Protein AF-A0A2E3WBI9-F1 (afdb_monomer_lite)

Foldseek 3Di:
DDWDWDWDQFLQRDIATETDEAEDQDDVVQVVVLQVQHRYDHFPDWDDDFQKIFTHHPNHTFKIKGWDFDPDDPVRVVCCVQAPDGQQFYWHWRDDPDDDPDIFIKTFAPGNPPDAQWDWPDKTKTKMFMAGDPPPPSRVVADPRRIDIHMDTDIDHPPDPRGTDMDTGDHHPDD

Sequence (175 aa):
EGRIMIKALCPDGIESWLTINIPVPNFYTALEGNAWGWPKYVADEMTVTKEHSEVIYEGKPSLLLDFTPGGVDDTTMAQLKEQGTEGGNTVSFHMATGTTSHMTLLRQGTGPKSGRGGYVAEWEAGMIRTWGRPEDKWSGLLPEDCVTPGFWQRTVARGGPGGGAMYKVKNLQVN

Secondary structure (DSSP, 8-state):
---EEEEEE-TTS-EEEEEEEEEESSHHHHHHHHTTT--EEE-SEEEE-SSEEEEEETTEEEEEEEEEE----HHHHHHHHHH-SSTT-EEEEE--SSS-SS-EEEEES-STTS--SEEEEEEEEEEEEEEE-TTSTTGGGS-TT-EEEEEEEEEEE-S----PPEEEPPPP---

Radius of gyration: 17.2 Å; chains: 1; bounding box: 49×37×48 Å

Structure (mmCIF, N/CA/C/O backbone):
data_AF-A0A2E3WBI9-F1
#
_entry.id   AF-A0A2E3WBI9-F1
#
loop_
_atom_site.group_PDB
_atom_site.id
_atom_site.type_symbol
_atom_site.label_atom_id
_atom_site.label_alt_id
_atom_site.label_comp_id
_atom_site.label_asym_id
_atom_site.label_entity_id
_atom_site.label_seq_id
_atom_site.pdbx_PDB_ins_code
_atom_site.Cartn_x
_atom_site.Cartn_y
_atom_site.Cartn_z
_atom_site.occupancy
_atom_site.B_iso_or_equiv
_atom_site.auth_seq_id
_atom_site.auth_comp_id
_atom_site.auth_asym_id
_atom_site.auth_atom_id
_atom_site.pdbx_PDB_model_num
ATOM 1 N N . GLU A 1 1 ? -6.134 6.195 -3.939 1.00 76.19 1 GLU A N 1
ATOM 2 C CA . GLU A 1 1 ? -5.875 4.770 -4.242 1.00 76.19 1 GLU A CA 1
ATOM 3 C C . GLU A 1 1 ? -5.385 4.122 -2.960 1.00 76.19 1 GLU A C 1
ATOM 5 O O . GLU A 1 1 ? -4.549 4.736 -2.305 1.00 76.19 1 GLU A O 1
ATOM 10 N N . GLY A 1 2 ? -5.884 2.942 -2.595 1.00 81.19 2 GLY A N 1
ATOM 11 C CA . GLY A 1 2 ? -5.215 2.103 -1.594 1.00 81.19 2 GLY A CA 1
ATOM 12 C C . GLY A 1 2 ? -4.305 1.139 -2.340 1.00 81.19 2 GLY A C 1
ATOM 13 O O . GLY A 1 2 ? -4.790 0.478 -3.242 1.00 81.19 2 GLY A O 1
ATOM 14 N N . ARG A 1 3 ? -3.000 1.087 -2.065 1.00 87.56 3 ARG A N 1
ATOM 15 C CA . ARG A 1 3 ? -2.083 0.170 -2.767 1.00 87.56 3 ARG A CA 1
ATOM 16 C C . ARG A 1 3 ? -1.596 -0.896 -1.805 1.00 87.56 3 ARG A C 1
ATOM 18 O O . ARG A 1 3 ? -0.963 -0.563 -0.810 1.00 87.56 3 ARG A O 1
ATOM 25 N N . ILE A 1 4 ? -1.833 -2.157 -2.147 1.00 89.88 4 ILE A N 1
ATOM 26 C CA . ILE A 1 4 ? -1.223 -3.301 -1.475 1.00 89.88 4 ILE A CA 1
ATOM 27 C C . ILE A 1 4 ? -0.106 -3.823 -2.369 1.00 89.88 4 ILE A C 1
ATOM 29 O O . ILE A 1 4 ? -0.313 -4.137 -3.548 1.00 89.88 4 ILE A O 1
ATOM 33 N N . MET A 1 5 ? 1.096 -3.872 -1.808 1.00 90.06 5 MET A N 1
ATOM 34 C CA . MET A 1 5 ? 2.315 -4.198 -2.533 1.00 90.06 5 MET A CA 1
ATOM 35 C C . MET A 1 5 ? 3.166 -5.161 -1.722 1.00 90.06 5 MET A C 1
ATOM 37 O O . MET A 1 5 ? 3.152 -5.132 -0.494 1.00 90.06 5 MET A O 1
ATOM 41 N N . ILE A 1 6 ? 3.945 -5.975 -2.422 1.00 90.12 6 ILE A N 1
ATOM 42 C CA . ILE A 1 6 ? 4.954 -6.837 -1.814 1.00 90.12 6 ILE A CA 1
ATOM 43 C C . ILE A 1 6 ? 6.327 -6.474 -2.353 1.00 90.12 6 ILE A C 1
ATOM 45 O O . ILE A 1 6 ? 6.482 -6.146 -3.532 1.00 90.12 6 ILE A O 1
ATOM 49 N N . LYS A 1 7 ? 7.338 -6.534 -1.489 1.00 89.06 7 LYS A N 1
ATOM 50 C CA . LYS A 1 7 ? 8.721 -6.366 -1.923 1.00 89.06 7 LYS A CA 1
ATOM 51 C C . LYS A 1 7 ? 9.116 -7.572 -2.777 1.00 89.06 7 LYS A C 1
ATOM 53 O O . LYS A 1 7 ? 8.877 -8.712 -2.389 1.00 89.06 7 LYS A O 1
ATOM 58 N N . ALA A 1 8 ? 9.702 -7.320 -3.941 1.00 88.44 8 ALA A N 1
ATOM 59 C CA . ALA A 1 8 ? 10.085 -8.349 -4.899 1.00 88.44 8 ALA A CA 1
ATOM 60 C C . ALA A 1 8 ? 11.484 -8.075 -5.457 1.00 88.44 8 ALA A C 1
ATOM 62 O O . ALA A 1 8 ? 11.804 -6.942 -5.810 1.00 88.44 8 ALA A O 1
ATOM 63 N N . LEU A 1 9 ? 12.305 -9.117 -5.587 1.00 88.62 9 LEU A N 1
ATOM 64 C CA . LEU A 1 9 ? 13.547 -9.052 -6.354 1.00 88.62 9 LEU A CA 1
ATOM 65 C C . LEU A 1 9 ? 13.232 -9.353 -7.822 1.00 88.62 9 LEU A C 1
ATOM 67 O O . LEU A 1 9 ? 12.760 -10.442 -8.151 1.00 88.62 9 LEU A O 1
ATOM 71 N N . CYS A 1 10 ? 13.457 -8.381 -8.702 1.00 87.06 10 CYS A N 1
ATOM 72 C CA . CYS A 1 10 ? 13.181 -8.531 -10.126 1.00 87.06 10 CYS A CA 1
ATOM 73 C C . CYS A 1 10 ? 14.274 -9.339 -10.853 1.00 87.06 10 CYS A C 1
ATOM 75 O O . CYS A 1 10 ? 15.409 -9.399 -10.378 1.00 87.06 10 CYS A O 1
ATOM 77 N N . PRO A 1 11 ? 13.985 -9.904 -12.046 1.00 85.94 11 PRO A N 1
ATOM 78 C CA . PRO A 1 11 ? 14.969 -10.629 -12.857 1.00 85.94 11 PRO A CA 1
ATOM 79 C C . PRO A 1 11 ? 16.219 -9.845 -13.268 1.00 85.94 11 PRO A C 1
ATOM 81 O O . PRO A 1 11 ? 17.181 -10.472 -13.694 1.00 85.94 11 PRO A O 1
ATOM 84 N N . ASP A 1 12 ? 16.218 -8.512 -13.168 1.00 82.56 12 ASP A N 1
ATOM 85 C CA . ASP A 1 12 ? 17.392 -7.649 -13.369 1.00 82.56 12 ASP A CA 1
ATOM 86 C C . ASP A 1 12 ? 18.220 -7.432 -12.089 1.00 82.56 12 ASP A C 1
ATOM 88 O O . ASP A 1 12 ? 19.173 -6.657 -12.099 1.00 82.56 12 ASP A O 1
ATOM 92 N N . GLY A 1 13 ? 17.873 -8.107 -10.989 1.00 84.38 13 GLY A N 1
ATOM 93 C CA . GLY A 1 13 ? 18.552 -7.996 -9.699 1.00 84.38 13 GLY A CA 1
ATOM 94 C C . GLY A 1 13 ? 18.162 -6.760 -8.884 1.00 84.38 13 GLY A C 1
ATOM 95 O O . GLY A 1 13 ? 18.763 -6.513 -7.842 1.00 84.38 13 GLY A O 1
ATOM 96 N N . ILE A 1 14 ? 17.170 -5.981 -9.326 1.00 83.12 14 ILE A N 1
ATOM 97 C CA . ILE A 1 14 ? 16.719 -4.776 -8.620 1.00 83.12 14 ILE A CA 1
ATOM 98 C C . ILE A 1 14 ? 15.538 -5.126 -7.706 1.00 83.12 14 ILE A C 1
ATOM 100 O O . ILE A 1 14 ? 14.533 -5.680 -8.157 1.00 83.12 14 ILE A O 1
ATOM 104 N N . GLU A 1 15 ? 15.636 -4.774 -6.423 1.00 85.75 15 GLU A N 1
ATOM 105 C CA . GLU A 1 15 ? 14.496 -4.824 -5.502 1.00 85.75 15 GLU A CA 1
ATOM 106 C C . GLU A 1 15 ? 13.452 -3.779 -5.904 1.00 85.75 15 GLU A C 1
ATOM 108 O O . GLU A 1 15 ? 13.789 -2.613 -6.079 1.00 85.75 15 GLU A O 1
ATOM 113 N N . SER A 1 16 ? 12.192 -4.180 -6.026 1.00 86.88 16 SER A N 1
ATOM 114 C CA . SER A 1 16 ? 11.058 -3.348 -6.439 1.00 86.88 16 SER A CA 1
ATOM 115 C C . SER A 1 16 ? 9.818 -3.660 -5.591 1.00 86.88 16 SER A C 1
ATOM 117 O O . SER A 1 16 ? 9.799 -4.620 -4.820 1.00 86.88 16 SER A O 1
ATOM 119 N N . TRP A 1 17 ? 8.760 -2.866 -5.756 1.00 88.88 17 TRP A N 1
ATOM 120 C CA . TRP A 1 17 ? 7.451 -3.092 -5.142 1.00 88.88 17 TRP A CA 1
ATOM 121 C C . TRP A 1 17 ? 6.477 -3.659 -6.171 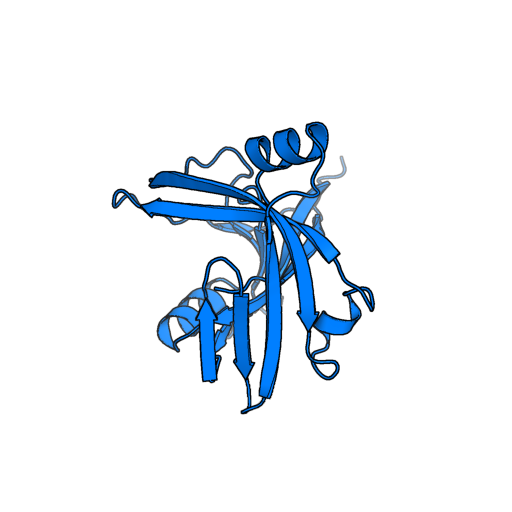1.00 88.88 17 TRP A C 1
ATOM 123 O O . TRP A 1 17 ? 6.066 -2.958 -7.092 1.00 88.88 17 TRP A O 1
ATOM 133 N N . LEU A 1 18 ? 6.115 -4.935 -6.048 1.00 90.31 18 LEU A N 1
ATOM 134 C CA . LEU A 1 18 ? 5.099 -5.551 -6.896 1.00 90.31 18 LEU A CA 1
ATOM 135 C C . LEU A 1 18 ? 3.716 -5.176 -6.379 1.00 90.31 18 LEU A C 1
ATOM 137 O O . LEU A 1 18 ? 3.357 -5.534 -5.257 1.00 90.31 18 LEU A O 1
ATOM 141 N N . THR A 1 19 ? 2.926 -4.489 -7.199 1.00 89.31 19 THR A N 1
ATOM 142 C CA . THR A 1 19 ? 1.541 -4.190 -6.839 1.00 89.31 19 THR A CA 1
ATOM 143 C C . THR A 1 19 ? 0.648 -5.402 -7.047 1.00 89.31 19 THR A C 1
ATOM 145 O O . THR A 1 19 ? 0.603 -5.961 -8.142 1.00 89.31 19 THR A O 1
ATOM 148 N N . ILE A 1 20 ? -0.074 -5.787 -5.996 1.00 91.25 20 ILE A N 1
ATOM 149 C CA . ILE A 1 20 ? -0.940 -6.972 -6.002 1.00 91.25 20 ILE A CA 1
ATOM 150 C C . ILE A 1 20 ? -2.419 -6.629 -5.851 1.00 91.25 20 ILE A C 1
ATOM 152 O O . ILE A 1 20 ? -3.258 -7.427 -6.259 1.00 91.25 20 ILE A O 1
ATOM 156 N N . ASN A 1 21 ? -2.750 -5.454 -5.305 1.00 91.38 21 ASN A N 1
ATOM 157 C CA . ASN A 1 21 ? -4.132 -5.000 -5.234 1.00 91.38 21 ASN A CA 1
ATOM 158 C C . ASN A 1 21 ? -4.251 -3.471 -5.147 1.00 91.38 21 ASN A C 1
ATOM 160 O O . ASN A 1 21 ? -3.463 -2.846 -4.430 1.00 91.38 21 ASN A O 1
ATOM 164 N N . ILE A 1 22 ? -5.226 -2.872 -5.847 1.00 93.06 22 ILE A N 1
ATOM 165 C CA . ILE A 1 22 ? -5.484 -1.424 -5.781 1.00 93.06 22 ILE A CA 1
ATOM 166 C C . ILE A 1 22 ? -6.990 -1.075 -5.843 1.00 93.06 22 ILE A C 1
ATOM 168 O O . ILE A 1 22 ? -7.520 -0.864 -6.938 1.00 93.06 22 ILE A O 1
ATOM 172 N N . PRO A 1 23 ? -7.695 -0.915 -4.708 1.00 94.31 23 PRO A N 1
ATOM 173 C CA . PRO A 1 23 ? -9.006 -0.265 -4.707 1.00 94.31 23 PRO A CA 1
ATOM 174 C C . PRO A 1 23 ? -8.938 1.191 -5.180 1.00 94.31 23 PRO A C 1
ATOM 176 O O . PRO A 1 23 ? -8.087 1.982 -4.735 1.00 94.31 23 PRO A O 1
ATOM 179 N N . VAL A 1 24 ? -9.875 1.560 -6.055 1.00 94.75 24 VAL A N 1
ATOM 180 C CA . VAL A 1 24 ? -10.063 2.929 -6.549 1.00 94.75 24 VAL A CA 1
ATOM 181 C C . VAL A 1 24 ? -11.542 3.332 -6.578 1.00 94.75 24 VAL A C 1
ATOM 183 O O . VAL A 1 24 ? -12.404 2.469 -6.717 1.00 94.75 24 VAL A O 1
ATOM 186 N N . PRO A 1 25 ? -11.858 4.640 -6.483 1.00 92.44 25 PRO A N 1
ATOM 187 C CA . PRO A 1 25 ? -13.234 5.091 -6.259 1.00 92.44 25 PRO A CA 1
ATOM 188 C C . PRO A 1 25 ? -14.087 5.170 -7.532 1.00 92.44 25 PRO A C 1
ATOM 190 O O . PRO A 1 25 ? -15.260 5.518 -7.462 1.00 92.44 25 PRO A O 1
ATOM 193 N N . ASN A 1 26 ? -13.509 4.962 -8.719 1.00 92.19 26 ASN A N 1
ATOM 194 C CA . ASN A 1 26 ? -14.251 5.093 -9.970 1.00 92.19 26 ASN A CA 1
ATOM 195 C C . ASN A 1 26 ? -13.669 4.240 -11.104 1.00 92.19 26 ASN A C 1
ATOM 197 O O . ASN A 1 26 ? -12.490 3.874 -11.116 1.00 92.19 26 ASN A O 1
ATOM 201 N N . PHE A 1 27 ? -14.524 3.978 -12.092 1.00 92.12 27 PHE A N 1
ATOM 202 C CA . PHE A 1 27 ? -14.213 3.156 -13.256 1.00 92.12 27 PHE A CA 1
ATOM 203 C C . PHE A 1 27 ? -13.085 3.718 -14.124 1.00 92.12 27 PHE A C 1
ATOM 205 O O . PHE A 1 27 ? -12.249 2.955 -14.597 1.00 92.12 27 PHE A O 1
ATOM 212 N N . TYR A 1 28 ? -13.023 5.038 -14.318 1.00 90.31 28 TYR A N 1
ATOM 213 C CA . TYR A 1 28 ? -12.008 5.656 -15.173 1.00 90.31 28 TYR A CA 1
ATOM 214 C C . TYR A 1 28 ? -10.594 5.409 -14.632 1.00 90.31 28 TYR A C 1
ATOM 216 O O . TYR A 1 28 ? -9.724 4.924 -15.353 1.00 90.31 28 TYR A O 1
ATOM 224 N N . THR A 1 29 ? -10.385 5.652 -13.335 1.00 88.00 29 THR A N 1
ATOM 225 C CA . THR A 1 29 ? -9.108 5.390 -12.664 1.00 88.00 29 THR A CA 1
ATOM 226 C C . THR A 1 29 ? -8.753 3.904 -12.693 1.00 88.00 29 THR A C 1
ATOM 228 O O . THR A 1 29 ? -7.571 3.572 -12.818 1.00 88.00 29 THR A O 1
ATOM 231 N N . ALA A 1 30 ? -9.749 3.014 -12.585 1.00 91.62 30 ALA A N 1
ATOM 232 C CA . ALA A 1 30 ? -9.542 1.571 -12.672 1.00 91.62 30 ALA A CA 1
ATOM 233 C C . ALA A 1 30 ? -9.102 1.153 -14.078 1.00 91.62 30 ALA A C 1
ATOM 235 O O . ALA A 1 30 ? -8.103 0.451 -14.218 1.00 91.62 30 ALA A O 1
ATOM 236 N N . LEU A 1 31 ? -9.805 1.621 -15.110 1.00 89.31 31 LEU A N 1
ATOM 237 C CA . LEU A 1 31 ? -9.502 1.338 -16.509 1.00 89.31 31 LEU A CA 1
ATOM 238 C C . LEU A 1 31 ? -8.094 1.812 -16.885 1.00 89.31 31 LEU A C 1
ATOM 240 O O . LEU A 1 31 ? -7.322 1.037 -17.444 1.00 89.31 31 LEU A O 1
ATOM 244 N N . GLU A 1 32 ? -7.748 3.051 -16.529 1.00 86.94 32 GLU A N 1
ATOM 245 C CA . GLU A 1 32 ? -6.421 3.626 -16.772 1.00 86.94 32 GLU A CA 1
ATOM 246 C C . GLU A 1 32 ? -5.313 2.765 -16.153 1.00 86.94 32 GLU A C 1
ATOM 248 O O . GLU A 1 32 ? -4.362 2.394 -16.836 1.00 86.94 32 GLU A O 1
ATOM 253 N N . GLY A 1 33 ? -5.440 2.394 -14.874 1.00 85.62 33 GLY A N 1
ATOM 254 C CA . GLY A 1 33 ? -4.407 1.582 -14.230 1.00 85.62 33 GLY A CA 1
ATOM 255 C C . GLY A 1 33 ? -4.332 0.161 -14.776 1.00 85.62 33 GLY A C 1
ATOM 256 O O . GLY A 1 33 ? -3.228 -0.346 -14.951 1.00 85.62 33 GLY A O 1
ATOM 257 N N . ASN A 1 34 ? -5.466 -0.462 -15.109 1.00 87.56 34 ASN A N 1
ATOM 258 C CA . ASN A 1 34 ? -5.462 -1.784 -15.740 1.00 87.56 34 ASN A CA 1
ATOM 259 C C . ASN A 1 34 ? -4.766 -1.755 -17.106 1.00 87.56 34 ASN A C 1
ATOM 261 O O . ASN A 1 34 ? -3.993 -2.662 -17.409 1.00 87.56 34 ASN A O 1
ATOM 265 N N . ALA A 1 35 ? -4.948 -0.687 -17.891 1.00 82.56 35 ALA A N 1
ATOM 266 C CA . ALA A 1 35 ? -4.206 -0.481 -19.137 1.00 82.56 35 ALA A CA 1
ATOM 267 C C . ALA A 1 35 ? -2.687 -0.342 -18.920 1.00 82.56 35 ALA A C 1
ATOM 269 O O . ALA A 1 35 ? -1.911 -0.456 -19.867 1.00 82.56 35 ALA A O 1
ATOM 270 N N . TRP A 1 36 ? -2.252 -0.068 -17.688 1.00 77.69 36 TRP A N 1
ATOM 271 C CA . TRP A 1 36 ? -0.846 0.013 -17.287 1.00 77.69 36 TRP A CA 1
ATOM 272 C C . TRP A 1 36 ? -0.384 -1.228 -16.499 1.00 77.69 36 TRP A C 1
ATOM 274 O O . TRP A 1 36 ? 0.721 -1.235 -15.956 1.00 77.69 36 TRP A O 1
ATOM 284 N N . GLY A 1 37 ? -1.211 -2.280 -16.432 1.00 83.12 37 GLY A N 1
ATOM 285 C CA . GLY A 1 37 ? -0.925 -3.533 -15.723 1.00 83.12 37 GLY A CA 1
ATOM 286 C C . GLY A 1 37 ? -1.183 -3.498 -14.219 1.00 83.12 37 GLY A C 1
ATOM 287 O O . GLY A 1 37 ? -0.911 -4.479 -13.530 1.00 83.12 37 GLY A O 1
ATOM 288 N N . TRP A 1 38 ? -1.706 -2.397 -13.681 1.00 87.44 38 TRP A N 1
ATOM 289 C CA . TRP A 1 38 ? -2.047 -2.319 -12.267 1.00 87.44 38 TRP A CA 1
ATOM 290 C C . TRP A 1 38 ? -3.363 -3.047 -11.993 1.00 87.44 38 TRP A C 1
ATOM 292 O O . TRP A 1 38 ? -4.351 -2.753 -12.670 1.00 87.44 38 TRP A O 1
ATOM 302 N N . PRO A 1 39 ? -3.419 -3.925 -10.974 1.00 89.25 39 PRO A N 1
ATOM 303 C CA . PRO A 1 39 ? -4.618 -4.682 -10.621 1.00 89.25 39 PRO A CA 1
ATOM 304 C C . PRO A 1 39 ? -5.620 -3.787 -9.876 1.00 89.25 39 PRO A C 1
ATOM 306 O O . PRO A 1 39 ? -5.896 -3.977 -8.691 1.00 89.25 39 PRO A O 1
ATOM 309 N N . LYS A 1 40 ? -6.115 -2.746 -10.557 1.00 92.62 40 LYS A N 1
ATOM 310 C CA . LYS A 1 40 ? -7.114 -1.833 -10.008 1.00 92.62 40 LYS A CA 1
ATOM 311 C C . LYS A 1 40 ? -8.505 -2.439 -10.108 1.00 92.62 40 LYS A C 1
ATOM 313 O O . LYS A 1 40 ? -8.870 -2.978 -11.151 1.00 92.62 40 LYS A O 1
ATOM 318 N N . TYR A 1 41 ? -9.311 -2.245 -9.075 1.00 93.00 41 TYR A N 1
ATOM 319 C CA . TYR A 1 41 ? -10.736 -2.561 -9.092 1.00 93.00 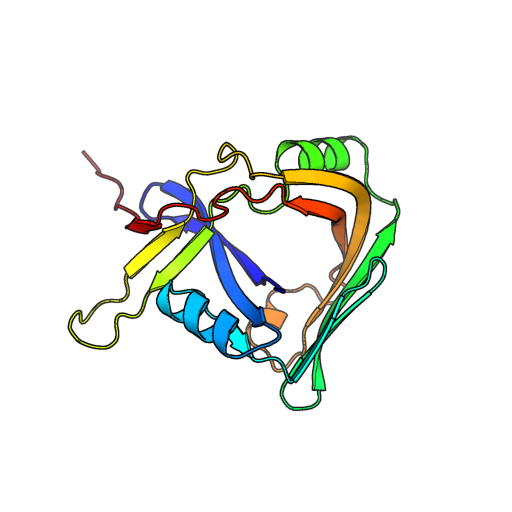41 TYR A CA 1
ATOM 320 C C . TYR A 1 41 ? -11.541 -1.400 -8.509 1.00 93.00 41 TYR A C 1
ATOM 322 O O . TYR A 1 41 ? -11.027 -0.601 -7.722 1.00 93.00 41 TYR A O 1
ATOM 330 N N . VAL A 1 42 ? -12.796 -1.284 -8.938 1.00 96.44 42 VAL A N 1
ATOM 331 C CA . VAL A 1 42 ? -13.701 -0.247 -8.438 1.00 96.44 42 VAL A CA 1
ATOM 332 C C . VAL A 1 42 ? -14.258 -0.710 -7.097 1.00 96.44 42 VAL A C 1
ATOM 334 O O . VAL A 1 42 ? -14.906 -1.752 -7.036 1.00 96.44 42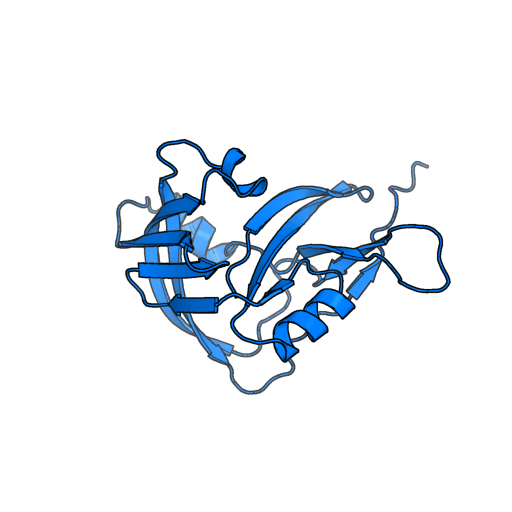 VAL A O 1
ATOM 337 N N . ALA A 1 43 ? -13.964 0.045 -6.043 1.00 96.31 43 ALA A N 1
ATOM 338 C CA . ALA A 1 43 ? -14.581 -0.130 -4.734 1.00 96.31 43 ALA A CA 1
ATOM 339 C C . ALA A 1 43 ? -15.988 0.486 -4.727 1.00 96.31 43 ALA A C 1
ATOM 341 O O . ALA A 1 43 ? -16.240 1.437 -5.472 1.00 96.31 43 ALA A O 1
ATOM 342 N N . ASP A 1 44 ? -16.874 -0.027 -3.874 1.00 96.81 44 ASP A N 1
ATOM 343 C CA . ASP A 1 44 ? -18.211 0.546 -3.693 1.00 96.81 44 ASP A CA 1
ATOM 344 C C . ASP A 1 44 ? -18.096 1.916 -3.022 1.00 96.81 44 ASP A C 1
ATOM 346 O O . ASP A 1 44 ? -18.663 2.904 -3.486 1.00 96.81 44 ASP A O 1
ATOM 350 N N . GLU A 1 45 ? -17.298 1.977 -1.952 1.00 96.19 45 GLU A N 1
ATOM 351 C CA . GLU A 1 45 ? -17.047 3.189 -1.181 1.00 96.19 45 GLU A CA 1
ATOM 352 C C . GLU A 1 45 ? -15.586 3.234 -0.724 1.00 96.19 45 GLU A C 1
ATOM 354 O O . GLU A 1 45 ? -14.950 2.208 -0.467 1.00 96.19 45 GLU A O 1
ATOM 359 N N . MET A 1 46 ? -15.041 4.447 -0.631 1.00 95.06 46 MET A N 1
ATOM 360 C CA . MET A 1 46 ? -13.721 4.690 -0.059 1.00 95.06 46 MET A CA 1
ATOM 361 C C . MET A 1 46 ? -13.770 5.917 0.843 1.00 95.06 46 MET A C 1
ATOM 363 O O . MET A 1 46 ? -14.057 7.025 0.382 1.00 95.06 46 MET A O 1
ATOM 367 N N . THR A 1 47 ? -13.405 5.735 2.105 1.00 94.88 47 THR A N 1
ATOM 368 C CA . THR A 1 47 ? -13.210 6.819 3.067 1.00 94.88 47 THR A CA 1
ATOM 369 C C . THR A 1 47 ? -11.722 6.977 3.327 1.00 94.88 47 THR A C 1
ATOM 371 O O . THR A 1 47 ? -11.017 5.999 3.554 1.00 94.88 47 THR A O 1
ATOM 374 N N . VAL A 1 48 ? -11.225 8.212 3.268 1.00 91.44 48 VAL A N 1
ATOM 375 C CA . VAL A 1 48 ? -9.822 8.532 3.553 1.00 91.44 48 VAL A CA 1
ATOM 376 C C . VAL A 1 48 ? -9.784 9.777 4.424 1.00 91.44 48 VAL A C 1
ATOM 378 O O . VAL A 1 48 ? -9.969 10.894 3.937 1.00 91.44 48 VAL A O 1
ATOM 381 N N . THR A 1 49 ? -9.549 9.584 5.714 1.00 93.00 49 THR A N 1
ATOM 382 C CA . THR A 1 49 ? -9.215 10.649 6.660 1.00 93.00 49 THR A CA 1
ATOM 383 C C . THR A 1 49 ? -7.796 10.442 7.178 1.00 93.00 49 THR A C 1
ATOM 385 O O . THR A 1 49 ? -7.077 9.543 6.736 1.00 93.00 49 THR A O 1
ATOM 388 N N . LYS A 1 50 ? -7.342 11.332 8.062 1.00 92.81 50 LYS A N 1
ATOM 389 C CA . LYS A 1 50 ? -6.015 11.211 8.653 1.00 92.81 50 LYS A CA 1
ATOM 390 C C . LYS A 1 50 ? -5.937 10.022 9.603 1.00 92.81 50 LYS A C 1
ATOM 392 O O . LYS A 1 50 ? -4.979 9.266 9.525 1.00 92.81 50 LYS A O 1
ATOM 397 N N . GLU A 1 51 ? -6.934 9.862 10.462 1.00 95.88 51 GLU A N 1
ATOM 398 C CA . GLU A 1 51 ? -6.959 8.847 11.514 1.00 95.88 51 GLU A CA 1
ATOM 399 C C . GLU A 1 51 ? -7.512 7.502 11.030 1.00 95.88 51 GLU A C 1
ATOM 401 O O . GLU A 1 51 ? -7.184 6.476 11.618 1.00 95.88 51 GLU A O 1
ATOM 406 N N . HIS A 1 52 ? -8.325 7.491 9.968 1.00 96.06 52 HIS A N 1
ATOM 407 C CA . HIS A 1 52 ? -9.010 6.292 9.493 1.00 96.06 52 HIS A CA 1
ATOM 408 C C . HIS A 1 52 ? -9.162 6.279 7.968 1.00 96.06 52 HIS A C 1
ATOM 410 O O . HIS A 1 52 ? -9.557 7.267 7.348 1.00 96.06 52 HIS A O 1
ATOM 416 N N . SER A 1 53 ? -8.881 5.143 7.340 1.00 95.25 53 SER A N 1
ATOM 417 C CA . SER A 1 53 ? -9.220 4.894 5.940 1.00 95.25 53 SER A CA 1
ATOM 418 C C . SER A 1 53 ? -9.890 3.537 5.785 1.00 95.25 53 SER A C 1
ATOM 420 O O . SER A 1 53 ? -9.415 2.544 6.327 1.00 95.25 53 SER A O 1
ATOM 422 N N . GLU A 1 54 ? -10.954 3.495 4.992 1.00 96.50 54 GLU A N 1
ATOM 423 C CA . GLU A 1 54 ? -11.772 2.306 4.767 1.00 96.50 54 GLU A CA 1
ATOM 424 C C . GLU A 1 54 ? -12.085 2.137 3.283 1.00 96.50 54 GLU A C 1
ATOM 426 O O . GLU A 1 54 ? -12.276 3.105 2.540 1.00 96.50 54 GLU A O 1
ATOM 431 N N . VAL A 1 55 ? -12.142 0.877 2.863 1.00 96.88 55 VAL A N 1
ATOM 432 C CA . VAL A 1 55 ? -12.622 0.453 1.552 1.00 96.88 55 VAL A CA 1
ATOM 433 C C . VAL A 1 55 ? -13.767 -0.529 1.743 1.00 96.88 55 VAL A C 1
ATOM 435 O O . VAL A 1 55 ? -13.576 -1.586 2.349 1.00 96.88 55 VAL A O 1
ATOM 438 N N . ILE A 1 56 ? -14.919 -0.216 1.151 1.00 96.94 56 ILE A N 1
ATOM 439 C CA . ILE A 1 56 ? -16.059 -1.126 1.027 1.00 96.94 56 ILE A CA 1
ATOM 440 C C . ILE A 1 56 ? -16.046 -1.746 -0.369 1.00 96.94 56 ILE A C 1
ATOM 442 O O . ILE A 1 56 ? -15.924 -1.045 -1.376 1.00 96.94 56 ILE A O 1
ATOM 446 N N . TYR A 1 57 ? -16.163 -3.069 -0.432 1.00 95.50 57 TYR A N 1
ATOM 447 C CA . TYR A 1 57 ? -16.229 -3.823 -1.677 1.00 95.50 57 TYR A CA 1
ATOM 448 C C . TYR A 1 57 ? -17.184 -5.011 -1.547 1.00 95.50 57 TYR A C 1
ATOM 450 O O . TYR A 1 57 ? -17.095 -5.800 -0.601 1.00 95.50 57 TYR A O 1
ATOM 458 N N . GLU A 1 58 ? -18.096 -5.136 -2.509 1.00 94.94 58 GLU A N 1
ATOM 459 C CA . GLU A 1 58 ? -19.212 -6.087 -2.486 1.00 94.94 58 GLU A CA 1
ATOM 460 C C . GLU A 1 58 ? -20.077 -5.929 -1.220 1.00 94.94 58 GLU A C 1
ATOM 462 O O . GLU A 1 58 ? -20.492 -6.904 -0.588 1.00 94.94 58 GLU A O 1
ATOM 467 N N . GLY A 1 59 ? -20.316 -4.675 -0.822 1.00 96.31 59 GLY A N 1
ATOM 468 C CA . GLY A 1 59 ? -21.133 -4.297 0.331 1.00 96.31 59 GLY A CA 1
ATOM 469 C C . GLY A 1 59 ? -20.519 -4.622 1.696 1.00 96.31 59 GLY A C 1
ATOM 470 O O . GLY A 1 59 ? -21.237 -4.617 2.696 1.00 96.31 59 GLY A O 1
ATOM 471 N N . LYS A 1 60 ? -19.219 -4.943 1.763 1.00 96.62 60 LYS A N 1
ATOM 472 C CA . LYS A 1 60 ? -18.514 -5.290 3.008 1.00 96.62 60 LYS A CA 1
ATOM 473 C C . LYS A 1 60 ? -17.163 -4.576 3.115 1.00 96.62 60 LYS A C 1
ATOM 475 O O . LYS A 1 60 ? -16.540 -4.337 2.081 1.00 96.62 60 LYS A O 1
ATOM 480 N N . PRO A 1 61 ? -16.654 -4.318 4.332 1.00 95.88 61 PRO A N 1
ATOM 481 C CA . PRO A 1 61 ? -15.280 -3.858 4.516 1.00 95.88 61 PRO A CA 1
ATOM 482 C C . PRO A 1 61 ? -14.278 -4.830 3.881 1.00 95.88 61 PRO A C 1
ATOM 484 O O . PRO A 1 61 ? -14.375 -6.039 4.089 1.00 95.88 61 PRO A O 1
ATOM 487 N N . SER A 1 62 ? -13.329 -4.303 3.105 1.00 95.25 62 SER A N 1
ATOM 488 C CA . SER A 1 62 ? -12.247 -5.057 2.446 1.00 95.25 62 SER A CA 1
ATOM 489 C C . SER A 1 62 ? -10.868 -4.679 2.993 1.00 95.25 62 SER A C 1
ATOM 491 O O . SER A 1 62 ? -10.029 -5.553 3.211 1.00 95.25 62 SER A O 1
ATOM 493 N N . LEU A 1 63 ? -10.641 -3.392 3.270 1.00 95.25 63 LEU A N 1
ATOM 494 C CA . LEU A 1 63 ? -9.390 -2.867 3.820 1.00 95.25 63 LEU A CA 1
ATOM 495 C C . LEU A 1 63 ? -9.699 -1.753 4.817 1.00 95.25 63 LEU A C 1
ATOM 497 O O . LEU A 1 63 ? -10.448 -0.834 4.488 1.00 95.25 63 LEU A O 1
ATOM 501 N N . LEU A 1 64 ? -9.063 -1.814 5.986 1.00 95.81 64 LEU A N 1
ATOM 502 C CA . LEU A 1 64 ? -9.086 -0.768 7.005 1.00 95.81 64 LEU A CA 1
ATOM 503 C C . LEU A 1 64 ? -7.656 -0.380 7.376 1.00 95.81 64 LEU A C 1
ATOM 505 O O . LEU A 1 64 ? -6.788 -1.245 7.524 1.00 95.81 64 LEU A O 1
ATOM 509 N N . LEU A 1 65 ? -7.429 0.920 7.535 1.00 96.25 65 LEU A N 1
ATOM 510 C CA . LEU A 1 65 ? -6.179 1.500 8.008 1.00 96.25 65 LEU A CA 1
ATOM 511 C C . LEU A 1 65 ? -6.488 2.519 9.103 1.00 96.25 65 LEU A C 1
ATOM 513 O O . LEU A 1 65 ? -7.097 3.549 8.818 1.00 96.25 65 LEU A O 1
ATOM 517 N N . ASP A 1 66 ? -6.019 2.266 10.322 1.00 97.31 66 ASP A N 1
ATOM 518 C CA . ASP A 1 66 ? -6.110 3.219 11.431 1.00 97.31 66 ASP A CA 1
ATOM 519 C C . ASP A 1 66 ? -4.730 3.798 11.733 1.00 97.31 66 ASP A C 1
ATOM 521 O O . ASP A 1 66 ? -3.770 3.060 11.972 1.00 97.31 66 ASP A O 1
ATOM 525 N N . PHE A 1 67 ? -4.627 5.124 11.744 1.00 97.31 67 PHE A N 1
ATOM 526 C CA . PHE A 1 67 ? -3.385 5.838 12.014 1.00 97.31 67 PHE A CA 1
ATOM 527 C C . PHE A 1 67 ? -3.380 6.405 13.432 1.00 97.31 67 PHE A C 1
ATOM 529 O O . PHE A 1 67 ? -4.257 7.176 13.820 1.00 97.31 67 PHE A O 1
ATOM 536 N N . THR A 1 68 ? -2.348 6.059 14.198 1.00 97.50 68 THR A N 1
ATOM 537 C CA . THR A 1 68 ? -2.091 6.608 15.532 1.00 97.50 68 THR A CA 1
ATOM 538 C C . THR A 1 68 ? -0.793 7.416 15.508 1.00 97.50 68 THR A C 1
ATOM 540 O O . THR A 1 68 ? 0.268 6.818 15.321 1.00 97.50 68 THR A O 1
ATOM 543 N N . PRO A 1 69 ? -0.832 8.747 15.706 1.00 96.62 69 PRO A N 1
ATOM 544 C CA . PRO A 1 69 ? 0.373 9.570 15.768 1.00 96.62 69 PRO A CA 1
ATOM 545 C C . PRO A 1 69 ? 1.379 9.118 16.834 1.00 96.62 69 PRO A C 1
ATOM 547 O O . PRO A 1 69 ? 1.002 8.768 17.954 1.00 96.62 69 PRO A O 1
ATOM 550 N N . GLY A 1 70 ? 2.672 9.192 16.511 1.00 94.50 70 GLY A N 1
ATOM 551 C CA . GLY A 1 70 ? 3.758 8.820 17.422 1.00 94.50 70 GLY A CA 1
ATOM 552 C C . GLY A 1 70 ? 4.010 7.309 17.518 1.00 94.50 70 GLY A C 1
ATOM 553 O O . GLY A 1 70 ? 3.608 6.533 16.659 1.00 94.50 70 GLY A O 1
ATOM 554 N N . GLY A 1 71 ? 4.754 6.881 18.544 1.00 92.88 71 GLY A N 1
ATOM 555 C CA . GLY A 1 71 ? 5.135 5.469 18.715 1.00 92.88 71 GLY A CA 1
ATOM 556 C C . GLY A 1 71 ? 6.199 4.960 17.730 1.00 92.88 71 GLY A C 1
ATOM 557 O O . GLY A 1 71 ? 6.480 3.766 17.708 1.00 92.88 71 GLY A O 1
ATOM 558 N N . VAL A 1 72 ? 6.804 5.858 16.948 1.00 94.75 72 VAL A N 1
ATOM 559 C CA . VAL A 1 72 ? 7.877 5.573 15.985 1.00 94.75 72 VAL A CA 1
ATOM 560 C C . VAL A 1 72 ? 9.175 6.202 16.488 1.00 94.75 72 VAL A C 1
ATOM 562 O O . VAL A 1 72 ? 9.177 7.368 16.881 1.00 94.75 72 VAL A O 1
ATOM 565 N N . ASP A 1 73 ? 10.273 5.447 16.485 1.00 95.56 73 ASP A N 1
ATOM 566 C CA . ASP A 1 73 ? 11.584 5.940 16.916 1.00 95.56 73 ASP A CA 1
ATOM 567 C C . ASP A 1 73 ? 12.235 6.883 15.885 1.00 95.56 73 ASP A C 1
ATOM 569 O O . ASP A 1 73 ? 11.913 6.860 14.694 1.00 95.56 73 ASP A O 1
ATOM 573 N N . ASP A 1 74 ? 13.196 7.696 16.335 1.00 94.19 74 ASP A N 1
ATOM 574 C CA . ASP A 1 74 ? 13.876 8.698 15.502 1.00 94.19 74 ASP A CA 1
ATOM 575 C C . ASP A 1 74 ? 14.574 8.102 14.271 1.00 94.19 74 ASP A C 1
ATOM 577 O O . ASP A 1 74 ? 14.605 8.738 13.213 1.00 94.19 74 ASP A O 1
ATOM 581 N N . THR A 1 75 ? 15.104 6.879 14.379 1.00 93.50 75 THR A N 1
ATOM 582 C CA . THR A 1 75 ? 15.793 6.212 13.265 1.00 93.50 75 THR A CA 1
ATOM 583 C C . THR A 1 75 ? 14.787 5.823 12.192 1.00 93.50 75 THR A C 1
ATOM 585 O O . THR A 1 75 ? 14.976 6.143 11.017 1.00 93.50 75 THR A O 1
ATOM 588 N N . THR A 1 76 ? 13.678 5.203 12.591 1.00 91.81 76 THR A N 1
ATOM 589 C CA . THR A 1 76 ? 12.586 4.844 11.682 1.00 91.81 76 THR A CA 1
ATOM 590 C C . THR A 1 76 ? 11.950 6.089 11.061 1.00 91.81 76 THR A C 1
ATOM 592 O O . THR A 1 76 ? 11.711 6.127 9.853 1.00 91.81 76 THR A O 1
ATOM 595 N N . MET A 1 77 ? 11.745 7.162 11.833 1.00 91.25 77 MET A N 1
ATOM 596 C CA . MET A 1 77 ? 11.251 8.433 11.293 1.00 91.25 77 MET A CA 1
ATOM 597 C C . MET A 1 77 ? 12.190 9.025 10.235 1.00 91.25 77 MET A C 1
ATOM 599 O O . MET A 1 77 ? 11.716 9.528 9.213 1.00 91.25 77 MET A O 1
ATOM 603 N N . ALA A 1 78 ? 13.506 8.983 10.462 1.00 88.19 78 ALA A N 1
ATOM 604 C CA . ALA A 1 78 ? 14.490 9.457 9.492 1.00 88.19 78 ALA A CA 1
ATOM 605 C C . ALA A 1 78 ? 14.437 8.634 8.194 1.00 88.19 78 ALA A C 1
ATOM 607 O O . ALA A 1 78 ? 14.388 9.214 7.108 1.00 88.19 78 ALA A O 1
ATOM 608 N N . GLN A 1 79 ? 14.342 7.304 8.302 1.00 85.88 79 GLN A N 1
ATOM 609 C CA . GLN A 1 79 ? 14.200 6.411 7.148 1.00 85.88 79 GLN A CA 1
ATOM 610 C C . GLN A 1 79 ? 12.923 6.697 6.349 1.00 85.88 79 GLN A C 1
ATOM 612 O O . GLN A 1 79 ? 12.982 6.826 5.127 1.00 85.88 79 GLN A O 1
ATOM 617 N N . LEU A 1 80 ? 11.780 6.866 7.022 1.00 86.12 80 LEU A N 1
ATOM 618 C CA . LEU A 1 80 ? 10.505 7.174 6.366 1.00 86.12 80 LEU A CA 1
ATOM 619 C C . LEU A 1 80 ? 10.543 8.516 5.621 1.00 86.12 80 LEU A C 1
ATOM 621 O O . LEU A 1 80 ? 9.962 8.632 4.541 1.00 86.12 80 LEU A O 1
ATOM 625 N N . LYS A 1 81 ? 11.241 9.523 6.163 1.00 82.88 81 LYS A N 1
ATOM 626 C CA . LYS A 1 81 ? 11.422 10.827 5.503 1.00 82.88 81 LYS A CA 1
ATOM 627 C C . LYS A 1 81 ? 12.332 10.748 4.281 1.00 82.88 81 LYS A C 1
ATOM 629 O O . LYS A 1 81 ? 12.054 11.408 3.283 1.00 82.88 81 LYS A O 1
ATOM 634 N N . GLU A 1 82 ? 13.416 9.982 4.364 1.00 78.38 82 GLU A N 1
ATOM 635 C CA . GLU A 1 82 ? 14.394 9.863 3.279 1.00 78.38 82 GLU A CA 1
ATOM 636 C C . GLU A 1 82 ? 13.879 8.984 2.132 1.00 78.38 82 GLU A C 1
ATOM 638 O O . GLU A 1 82 ? 14.018 9.336 0.961 1.00 78.38 82 GLU A O 1
ATOM 643 N N . GLN A 1 83 ? 13.278 7.840 2.462 1.00 68.75 83 GLN A N 1
ATOM 644 C CA . GLN A 1 83 ? 12.968 6.787 1.492 1.00 68.75 83 GLN A CA 1
ATOM 645 C C . GLN A 1 83 ? 11.499 6.799 1.045 1.00 68.75 83 GLN A C 1
ATOM 647 O O . GLN A 1 83 ? 11.169 6.301 -0.038 1.00 68.75 83 GLN A O 1
ATOM 652 N N . GLY A 1 84 ? 10.602 7.384 1.848 1.00 70.88 84 GLY A N 1
ATOM 653 C CA . GLY A 1 84 ? 9.162 7.190 1.693 1.00 70.88 84 GLY A CA 1
ATOM 654 C C . GLY A 1 84 ? 8.778 5.711 1.832 1.00 70.88 84 GLY A C 1
ATOM 655 O O . GLY A 1 84 ? 9.490 4.930 2.454 1.00 70.88 84 GLY A O 1
ATOM 656 N N . THR A 1 85 ? 7.645 5.314 1.246 1.00 62.78 85 THR A N 1
ATOM 657 C CA . THR A 1 85 ? 7.176 3.912 1.270 1.00 62.78 85 THR A CA 1
ATOM 658 C C . THR A 1 85 ? 7.508 3.121 -0.001 1.00 62.78 85 THR A C 1
ATOM 660 O O . THR A 1 85 ? 7.776 1.930 0.076 1.00 62.78 85 THR A O 1
ATOM 663 N N . GLU A 1 86 ? 7.503 3.758 -1.178 1.00 68.00 86 GLU A N 1
ATOM 664 C CA . GLU A 1 86 ? 7.578 3.063 -2.482 1.00 68.00 86 GLU A CA 1
ATOM 665 C C . GLU A 1 86 ? 8.803 3.473 -3.321 1.00 68.00 86 GLU A C 1
ATOM 667 O O . GLU A 1 86 ? 9.243 2.742 -4.209 1.00 68.00 86 GLU A O 1
ATOM 672 N N . GLY A 1 87 ? 9.334 4.682 -3.105 1.00 58.47 87 GLY A N 1
ATOM 673 C CA . GLY A 1 87 ? 10.424 5.235 -3.911 1.00 58.47 87 GLY A CA 1
ATOM 674 C C . GLY A 1 87 ? 10.145 5.309 -5.423 1.00 58.47 87 GLY A C 1
ATOM 675 O O . GLY A 1 87 ? 11.077 5.512 -6.180 1.00 58.47 87 GLY A O 1
ATOM 676 N N . GLY A 1 88 ? 8.909 5.122 -5.907 1.00 64.38 88 GLY A N 1
ATOM 677 C CA . GLY A 1 88 ? 8.619 5.118 -7.351 1.00 64.38 88 GLY A CA 1
ATOM 678 C C . GLY A 1 88 ? 9.344 4.002 -8.114 1.00 64.38 88 GLY A C 1
ATOM 679 O O . GLY A 1 88 ? 9.822 4.224 -9.224 1.00 64.38 88 GLY A O 1
ATOM 680 N N . ASN A 1 89 ? 9.490 2.831 -7.490 1.00 77.25 89 ASN A N 1
ATOM 681 C CA . ASN A 1 89 ? 10.052 1.626 -8.098 1.00 77.25 89 ASN A CA 1
ATOM 682 C C . ASN A 1 89 ? 9.017 0.499 -8.063 1.00 77.25 89 ASN A C 1
ATOM 684 O O . ASN A 1 89 ? 9.203 -0.538 -7.419 1.00 77.25 89 ASN A O 1
ATOM 688 N N . THR A 1 90 ? 7.899 0.751 -8.731 1.00 84.62 90 THR A N 1
ATOM 689 C CA . THR A 1 90 ? 6.761 -0.161 -8.744 1.00 84.62 90 THR A CA 1
ATOM 690 C C . THR A 1 90 ? 6.804 -1.037 -9.974 1.00 84.62 90 THR A C 1
ATOM 692 O O . THR A 1 90 ? 7.055 -0.562 -11.081 1.00 84.62 90 THR A O 1
ATOM 695 N N . VAL A 1 91 ? 6.551 -2.326 -9.784 1.00 88.38 91 VAL A N 1
ATOM 696 C CA . VAL A 1 91 ? 6.427 -3.301 -10.860 1.00 88.38 91 VAL A CA 1
ATOM 697 C C . VAL A 1 91 ? 5.034 -3.907 -10.877 1.00 88.38 91 VAL A C 1
ATOM 699 O O . VAL A 1 91 ? 4.364 -4.017 -9.852 1.00 88.38 91 VAL A O 1
ATOM 702 N N . SER A 1 92 ? 4.585 -4.286 -12.066 1.00 88.00 92 SER A N 1
ATOM 703 C CA . SER A 1 92 ? 3.273 -4.895 -12.274 1.00 88.00 92 SER A CA 1
ATOM 704 C C . SER A 1 92 ? 3.295 -5.838 -13.472 1.00 88.00 92 SER A C 1
ATOM 706 O O . SER A 1 92 ? 4.112 -5.682 -14.388 1.00 88.00 92 SER A O 1
ATOM 708 N N . PHE A 1 93 ? 2.420 -6.842 -13.452 1.00 84.94 93 PHE A N 1
ATOM 709 C CA . PHE A 1 93 ? 2.264 -7.769 -14.566 1.00 84.94 93 PHE A CA 1
ATOM 710 C C . PHE A 1 93 ? 1.261 -7.214 -15.564 1.00 84.94 93 PHE A C 1
ATOM 712 O O . PHE A 1 93 ? 0.078 -7.070 -15.273 1.00 84.94 93 PHE A O 1
ATOM 719 N N . HIS A 1 94 ? 1.734 -6.957 -16.775 1.00 81.50 94 HIS A N 1
ATOM 720 C CA . HIS A 1 94 ? 0.885 -6.542 -17.870 1.00 81.50 94 HIS A CA 1
ATOM 721 C C . HIS A 1 94 ? 0.439 -7.765 -18.673 1.00 81.50 94 HIS A C 1
ATOM 723 O O . HIS A 1 94 ? 1.259 -8.476 -19.268 1.00 81.50 94 HIS A O 1
ATOM 729 N N . MET A 1 95 ? -0.871 -8.006 -18.674 1.00 70.12 95 MET A N 1
ATOM 730 C CA . MET A 1 95 ? -1.521 -9.003 -19.517 1.00 70.12 95 MET A CA 1
ATOM 731 C C . MET A 1 95 ? -2.034 -8.301 -20.770 1.00 70.12 95 MET A C 1
ATOM 733 O O . MET A 1 95 ? -3.088 -7.675 -20.753 1.00 70.12 95 MET A O 1
ATOM 737 N N . ALA A 1 96 ? -1.276 -8.365 -21.859 1.00 61.56 96 ALA A N 1
ATOM 738 C CA . ALA A 1 96 ? -1.728 -7.795 -23.119 1.00 61.56 96 ALA A CA 1
ATOM 739 C C . ALA A 1 96 ? -2.868 -8.651 -23.691 1.00 61.56 96 ALA A C 1
ATOM 741 O O . ALA A 1 96 ? -2.664 -9.783 -24.132 1.00 61.56 96 ALA A O 1
ATOM 742 N N . THR A 1 97 ? -4.078 -8.104 -23.691 1.00 56.41 97 THR A N 1
ATOM 743 C CA . THR A 1 97 ? -5.240 -8.708 -24.336 1.00 56.41 97 THR A CA 1
ATOM 744 C C . THR A 1 97 ? -5.155 -8.451 -25.843 1.00 56.41 97 THR A C 1
ATOM 746 O O . THR A 1 97 ? -5.497 -7.379 -26.330 1.00 56.41 97 THR A O 1
ATOM 749 N N . GLY A 1 98 ? -4.647 -9.420 -26.611 1.00 56.84 98 GLY A N 1
ATOM 750 C CA . GLY A 1 98 ? -4.809 -9.396 -28.070 1.00 56.84 98 GLY A CA 1
ATOM 751 C C . GLY A 1 98 ? -3.766 -10.153 -28.887 1.00 56.84 98 GLY A C 1
ATOM 752 O O . GLY A 1 98 ? -4.146 -10.969 -29.719 1.00 56.84 98 GLY A O 1
ATOM 753 N N . THR A 1 99 ? -2.468 -9.888 -28.701 1.00 53.28 99 THR A N 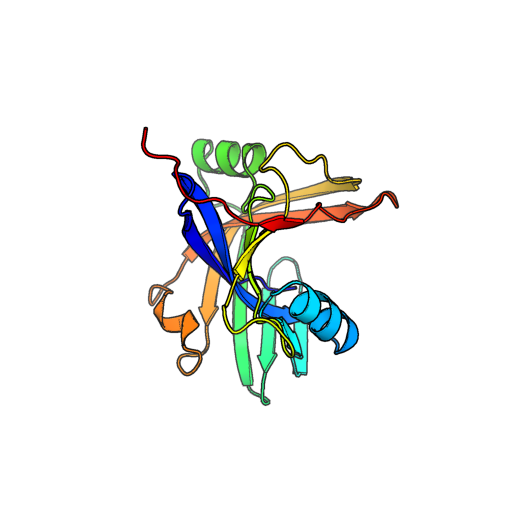1
ATOM 754 C CA . THR A 1 99 ? -1.443 -10.306 -29.692 1.00 53.28 99 THR A CA 1
ATOM 755 C C . THR A 1 99 ? -0.169 -10.924 -29.123 1.00 53.28 99 THR A C 1
ATOM 757 O O . THR A 1 99 ? 0.598 -11.522 -29.874 1.00 53.28 99 THR A O 1
ATOM 760 N N . THR A 1 100 ? 0.071 -10.834 -27.816 1.00 51.66 100 THR A N 1
ATOM 761 C CA . THR A 1 100 ? 1.237 -11.457 -27.175 1.00 51.66 100 THR A CA 1
ATOM 762 C C . THR A 1 100 ? 0.780 -12.505 -26.174 1.00 51.66 100 THR A C 1
ATOM 764 O O . THR A 1 100 ? 0.099 -12.188 -25.205 1.00 51.66 100 THR A O 1
ATOM 767 N N . SER A 1 101 ? 1.209 -13.748 -26.373 1.00 57.56 101 SER A N 1
ATOM 768 C CA . SER A 1 101 ? 0.909 -14.916 -25.532 1.00 57.56 101 SER A CA 1
ATOM 769 C C . SER A 1 101 ? 1.553 -14.890 -24.139 1.00 57.56 101 SER A C 1
ATOM 771 O O . SER A 1 101 ? 1.470 -15.875 -23.408 1.00 57.56 101 SER A O 1
ATOM 773 N N . HIS A 1 102 ? 2.239 -13.806 -23.767 1.00 66.69 102 HIS A N 1
ATOM 774 C CA . HIS A 1 102 ? 3.096 -13.767 -22.586 1.00 66.69 102 HIS A CA 1
ATOM 775 C C . HIS A 1 102 ? 2.817 -12.543 -21.717 1.00 66.69 102 HIS A C 1
ATOM 777 O O . HIS A 1 102 ? 2.836 -11.404 -22.187 1.00 66.69 102 HIS A O 1
ATOM 783 N N . MET A 1 103 ? 2.623 -12.796 -20.422 1.00 76.81 103 MET A N 1
ATOM 784 C CA . MET A 1 103 ? 2.613 -11.760 -19.394 1.00 76.81 103 MET A CA 1
ATOM 785 C C . MET A 1 103 ? 3.973 -11.058 -19.367 1.00 76.81 103 MET A C 1
ATOM 787 O O . MET A 1 103 ? 5.015 -11.715 -19.396 1.00 76.81 103 MET A O 1
ATOM 791 N N . THR A 1 104 ? 3.972 -9.727 -19.312 1.00 82.44 104 THR A N 1
ATOM 792 C CA . THR A 1 104 ? 5.205 -8.930 -19.265 1.00 82.44 104 THR A CA 1
ATOM 793 C C . THR A 1 104 ? 5.299 -8.185 -17.943 1.00 82.44 104 THR A C 1
ATOM 795 O O . THR A 1 104 ? 4.385 -7.450 -17.586 1.00 82.44 104 THR A O 1
ATOM 798 N N . LEU A 1 105 ? 6.419 -8.336 -17.233 1.00 85.88 105 LEU A N 1
ATOM 799 C CA . LEU A 1 105 ? 6.712 -7.530 -16.051 1.00 85.88 105 LEU A CA 1
ATOM 800 C C . LEU A 1 105 ? 7.186 -6.135 -16.488 1.00 85.88 105 LEU A C 1
ATOM 802 O O . LEU A 1 105 ? 8.212 -5.994 -17.165 1.00 85.88 105 LEU A O 1
ATOM 806 N N . LEU A 1 106 ? 6.427 -5.110 -16.112 1.00 85.31 106 LEU A N 1
ATOM 807 C CA . LEU A 1 106 ? 6.740 -3.708 -16.377 1.00 85.31 106 LEU A CA 1
ATOM 808 C C . LEU A 1 106 ? 7.119 -3.009 -15.079 1.00 85.31 106 LEU A C 1
ATOM 810 O O . LEU A 1 106 ? 6.508 -3.260 -14.042 1.00 85.31 106 LEU A O 1
ATOM 814 N N . ARG A 1 107 ? 8.096 -2.106 -15.156 1.00 84.12 107 ARG A N 1
ATOM 815 C CA . ARG A 1 107 ? 8.471 -1.190 -14.081 1.00 84.12 107 ARG A CA 1
ATOM 816 C C . ARG A 1 107 ? 8.016 0.222 -14.414 1.00 84.12 107 ARG A C 1
ATOM 818 O O . ARG A 1 107 ? 8.128 0.656 -15.561 1.00 84.12 107 ARG A O 1
ATOM 825 N N . GLN A 1 108 ? 7.531 0.922 -13.399 1.00 78.50 108 GLN A N 1
ATOM 826 C CA . GLN A 1 108 ? 7.119 2.313 -13.466 1.00 78.50 108 GLN A CA 1
ATOM 827 C C . GLN A 1 108 ? 7.952 3.144 -12.495 1.00 78.50 108 GLN A C 1
ATOM 829 O O . GLN A 1 108 ? 8.047 2.821 -11.309 1.00 78.50 108 GLN A O 1
ATOM 834 N N . GLY A 1 109 ? 8.528 4.224 -13.027 1.00 67.12 109 GLY A N 1
ATOM 835 C CA . GLY A 1 109 ? 9.458 5.088 -12.306 1.00 67.12 109 GLY A CA 1
ATOM 836 C C . GLY A 1 109 ? 10.885 4.533 -12.256 1.00 67.12 109 GLY A C 1
ATOM 837 O O . GLY A 1 109 ? 11.135 3.357 -12.504 1.00 67.12 109 GLY A O 1
ATOM 838 N N . THR A 1 110 ? 11.849 5.417 -12.002 1.00 53.91 110 THR A N 1
ATOM 839 C CA . THR A 1 110 ? 13.292 5.112 -12.021 1.00 53.91 110 THR A CA 1
ATOM 840 C C . THR A 1 110 ? 13.866 4.917 -10.615 1.00 53.91 110 THR A C 1
ATOM 842 O O . THR A 1 110 ? 15.073 5.057 -10.416 1.00 53.91 110 THR A O 1
ATOM 845 N N . GLY A 1 111 ? 13.011 4.666 -9.620 1.00 49.88 111 GLY A N 1
ATOM 846 C CA . GLY A 1 111 ? 13.397 4.675 -8.213 1.00 49.88 111 GLY A CA 1
ATOM 847 C C . GLY A 1 111 ? 13.407 6.075 -7.578 1.00 49.88 111 GLY A C 1
ATOM 848 O O . GLY A 1 111 ? 12.968 7.042 -8.212 1.00 49.88 111 GLY A O 1
ATOM 849 N N . PRO A 1 112 ? 13.889 6.195 -6.320 1.00 47.66 112 PRO A N 1
ATOM 850 C CA . PRO A 1 112 ? 13.545 7.268 -5.366 1.00 47.66 112 PRO A CA 1
ATOM 851 C C . PRO A 1 112 ? 13.911 8.706 -5.769 1.00 47.66 112 PRO A C 1
ATOM 853 O O . PRO A 1 112 ? 13.670 9.642 -5.014 1.00 47.66 112 PRO A O 1
ATOM 856 N N . LYS A 1 113 ? 14.468 8.913 -6.966 1.00 44.59 113 LYS A N 1
ATOM 857 C CA . LYS A 1 113 ? 14.930 10.206 -7.481 1.00 44.59 113 LYS A CA 1
ATOM 858 C C . LYS A 1 113 ? 13.972 10.893 -8.456 1.00 44.59 113 LYS A C 1
ATOM 860 O O . LYS A 1 113 ? 14.281 11.998 -8.899 1.00 44.59 113 LYS A O 1
ATOM 865 N N . SER A 1 114 ? 12.828 10.302 -8.812 1.00 48.53 114 SER A N 1
ATOM 866 C CA . SER A 1 114 ? 11.847 11.021 -9.636 1.00 48.53 114 SER A CA 1
ATOM 867 C C . SER A 1 114 ? 11.142 12.075 -8.778 1.00 48.53 114 SER A C 1
ATOM 869 O O . SER A 1 114 ? 10.210 11.758 -8.034 1.00 48.53 114 SER A O 1
ATOM 871 N N . GLY A 1 115 ? 11.619 13.320 -8.844 1.00 46.94 115 GLY A N 1
ATOM 872 C CA . GLY A 1 115 ? 11.003 14.457 -8.166 1.00 46.94 115 GLY A CA 1
ATOM 873 C C . GLY A 1 115 ? 9.506 14.508 -8.468 1.00 46.94 115 GLY A C 1
ATOM 874 O O . GLY A 1 115 ? 9.099 14.605 -9.624 1.00 46.94 115 GLY A O 1
ATOM 875 N N . ARG A 1 116 ? 8.674 14.395 -7.431 1.00 54.28 116 ARG A N 1
ATOM 876 C CA . ARG A 1 116 ? 7.222 14.535 -7.572 1.00 54.28 116 ARG A CA 1
ATOM 877 C C . ARG A 1 116 ? 6.918 16.026 -7.727 1.00 54.28 116 ARG A C 1
ATOM 879 O O . ARG A 1 116 ? 7.402 16.827 -6.936 1.00 54.28 116 ARG A O 1
ATOM 886 N N . GLY A 1 117 ? 6.139 16.407 -8.739 1.00 54.66 117 GLY A N 1
ATOM 887 C CA . GLY A 1 117 ? 5.763 17.798 -9.045 1.00 54.66 117 GLY A CA 1
ATOM 888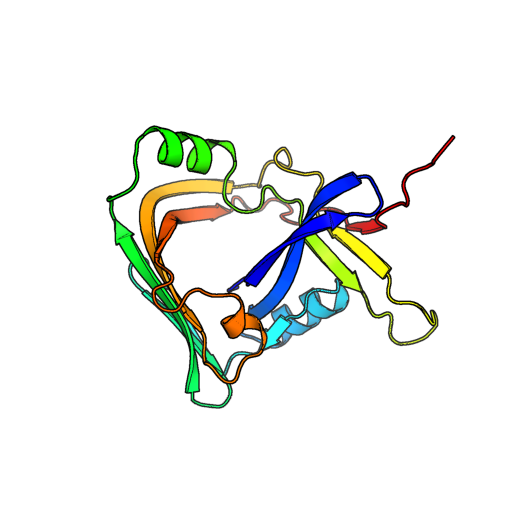 C C . GLY A 1 117 ? 4.817 18.454 -8.021 1.00 54.66 117 GLY A C 1
ATOM 889 O O . GLY A 1 117 ? 3.769 18.982 -8.394 1.00 54.66 117 GLY A O 1
ATOM 890 N N . GLY A 1 118 ? 5.158 18.415 -6.732 1.00 67.50 118 GLY A N 1
ATOM 891 C CA . GLY A 1 118 ? 4.381 18.947 -5.612 1.00 67.50 118 GLY A CA 1
ATOM 892 C C . GLY A 1 118 ? 5.242 19.176 -4.367 1.00 67.50 118 GLY A C 1
ATOM 893 O O . GLY A 1 118 ? 6.441 18.909 -4.380 1.00 67.50 118 GLY A O 1
ATOM 894 N N . TYR A 1 119 ? 4.635 19.683 -3.292 1.00 74.38 119 TYR A N 1
ATOM 895 C CA . TYR A 1 119 ? 5.291 19.813 -1.983 1.00 74.38 119 TYR A CA 1
ATOM 896 C C . TYR A 1 119 ? 4.477 19.120 -0.889 1.00 74.38 119 TYR A C 1
ATOM 898 O O . TYR A 1 119 ? 3.255 18.982 -0.994 1.00 74.38 119 TYR A O 1
ATOM 906 N N . VAL A 1 120 ? 5.165 18.677 0.161 1.00 82.50 120 VAL A N 1
ATOM 907 C CA . VAL A 1 120 ? 4.547 18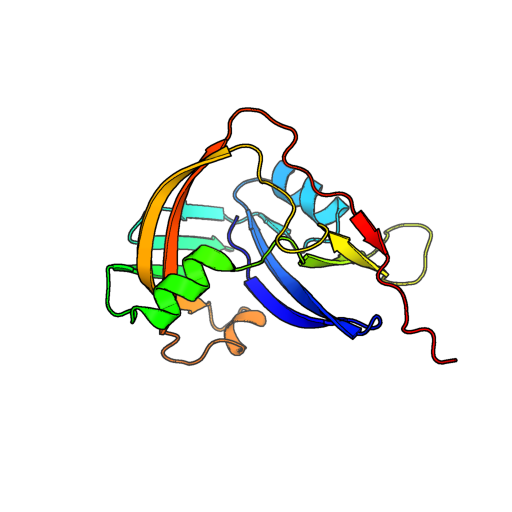.097 1.356 1.00 82.50 120 VAL A CA 1
ATOM 908 C C . VAL A 1 120 ? 4.080 19.248 2.244 1.00 82.50 120 VAL A C 1
ATOM 910 O O . VAL A 1 120 ? 4.900 20.019 2.734 1.00 82.50 120 VAL A O 1
ATOM 913 N N . ALA A 1 121 ? 2.765 19.411 2.382 1.00 86.56 121 ALA A N 1
ATOM 914 C CA . ALA A 1 121 ? 2.164 20.455 3.210 1.00 86.56 121 ALA A CA 1
ATOM 915 C C . ALA A 1 121 ? 2.096 20.035 4.681 1.00 86.56 121 ALA A C 1
ATOM 917 O O . ALA A 1 121 ? 2.310 20.858 5.563 1.00 86.56 121 ALA A O 1
ATOM 918 N N . GLU A 1 122 ? 1.818 18.756 4.928 1.00 90.44 122 GLU A N 1
ATOM 919 C CA . GLU A 1 122 ? 1.776 18.165 6.263 1.00 90.44 122 GLU A CA 1
ATOM 920 C C . GLU A 1 122 ? 2.363 16.754 6.215 1.00 90.44 122 GLU A C 1
ATOM 922 O O . GLU A 1 122 ? 2.213 16.048 5.211 1.00 90.44 122 GLU A O 1
ATOM 927 N N . TRP A 1 123 ? 3.032 16.360 7.296 1.00 91.31 123 TRP A N 1
ATOM 928 C CA . TRP A 1 123 ? 3.633 15.042 7.465 1.00 91.31 123 TRP A CA 1
ATOM 929 C C . TRP A 1 123 ? 3.685 14.695 8.948 1.00 91.31 123 TRP A C 1
ATOM 931 O O . TRP A 1 123 ? 4.121 15.517 9.754 1.00 91.31 123 TRP A O 1
ATOM 941 N N . GLU A 1 124 ? 3.279 13.482 9.299 1.00 93.88 124 GLU A N 1
ATOM 942 C CA . GLU A 1 124 ? 3.317 12.996 10.674 1.00 93.88 124 GLU A CA 1
ATOM 943 C C . GLU A 1 124 ? 3.624 11.500 10.702 1.00 93.88 124 GLU A C 1
ATOM 945 O O . GLU A 1 124 ? 2.979 10.720 10.002 1.00 93.88 124 GLU A O 1
ATOM 950 N N . ALA A 1 125 ? 4.609 11.104 11.509 1.00 94.69 125 ALA A N 1
ATOM 951 C CA . ALA A 1 125 ? 4.917 9.700 11.753 1.00 94.69 125 ALA A CA 1
ATOM 952 C C . ALA A 1 125 ? 3.938 9.100 12.760 1.00 94.69 125 ALA A C 1
ATOM 954 O O . ALA A 1 125 ? 3.504 9.767 13.704 1.00 94.69 125 ALA A O 1
ATOM 955 N N . GLY A 1 126 ? 3.641 7.820 12.592 1.00 95.88 126 GLY A N 1
ATOM 956 C CA . GLY A 1 126 ? 2.768 7.110 13.507 1.00 95.88 126 GLY A CA 1
ATOM 957 C C . GLY A 1 126 ? 2.739 5.614 13.257 1.00 95.88 126 GLY A C 1
ATOM 958 O O . GLY A 1 126 ? 3.381 5.103 12.337 1.00 95.88 126 GLY A O 1
ATOM 959 N N . MET A 1 127 ? 1.963 4.919 14.073 1.00 97.00 127 MET A N 1
ATOM 960 C CA . MET A 1 127 ? 1.668 3.505 13.893 1.00 97.00 127 MET A CA 1
ATOM 961 C C . MET A 1 127 ? 0.416 3.350 13.031 1.00 97.00 127 MET A C 1
ATOM 963 O O . MET A 1 127 ? -0.580 4.039 13.245 1.00 97.00 127 MET A O 1
ATOM 967 N N . ILE A 1 128 ? 0.466 2.435 12.067 1.00 96.25 128 ILE A N 1
ATOM 968 C CA . ILE A 1 128 ? -0.654 2.089 11.193 1.00 96.25 128 ILE A CA 1
ATOM 969 C C . ILE A 1 128 ? -1.118 0.690 11.567 1.00 96.25 128 ILE A C 1
ATOM 971 O O . ILE A 1 128 ? -0.362 -0.271 11.410 1.00 96.25 128 ILE A O 1
ATOM 975 N N . ARG A 1 129 ? -2.357 0.569 12.041 1.00 97.06 129 ARG A N 1
ATOM 976 C CA . ARG A 1 129 ? -3.038 -0.720 12.148 1.00 97.06 129 ARG A CA 1
ATOM 977 C C . ARG A 1 129 ? -3.696 -1.020 10.812 1.00 97.06 129 ARG A C 1
ATOM 979 O O . ARG A 1 129 ? -4.476 -0.213 10.320 1.00 97.06 129 ARG A O 1
ATOM 986 N N . THR A 1 130 ? -3.380 -2.174 10.244 1.00 95.94 130 THR A N 1
ATOM 987 C CA . THR A 1 130 ? -3.934 -2.636 8.973 1.00 95.94 130 THR A CA 1
ATOM 988 C C . THR A 1 130 ? -4.811 -3.848 9.216 1.00 95.94 130 THR A C 1
ATOM 990 O O . THR A 1 130 ? -4.386 -4.807 9.854 1.00 95.94 130 THR A O 1
ATOM 993 N N . TRP A 1 131 ? -6.015 -3.833 8.662 1.00 96.00 131 TRP A N 1
ATOM 994 C CA . TRP A 1 131 ? -6.879 -5.002 8.609 1.00 96.00 131 TRP A CA 1
ATOM 995 C C . TRP A 1 131 ? -7.318 -5.244 7.169 1.00 96.00 131 TRP A C 1
ATOM 997 O O . TRP A 1 131 ? -7.656 -4.308 6.444 1.00 96.00 131 TRP A O 1
ATOM 1007 N N . GLY A 1 132 ? -7.299 -6.506 6.755 1.00 94.50 132 GLY A N 1
ATOM 1008 C CA . GLY A 1 132 ? -7.822 -6.942 5.469 1.00 94.50 132 GLY A CA 1
ATOM 1009 C C . GLY A 1 132 ? -8.905 -7.986 5.673 1.00 94.50 132 GLY A C 1
ATOM 1010 O O . GLY A 1 132 ? -8.817 -8.813 6.582 1.00 94.50 132 GLY A O 1
ATOM 1011 N N . ARG A 1 133 ? -9.911 -7.971 4.803 1.00 94.75 133 ARG A N 1
ATOM 1012 C CA . ARG A 1 133 ? -10.982 -8.963 4.814 1.00 94.75 133 ARG A CA 1
ATOM 1013 C C . ARG A 1 133 ? -10.410 -10.378 4.626 1.00 94.75 133 ARG A C 1
ATOM 1015 O O . ARG A 1 133 ? -9.695 -10.596 3.644 1.00 94.75 133 ARG A O 1
ATOM 1022 N N . PRO A 1 134 ? -10.717 -11.351 5.505 1.00 93.69 134 PRO A N 1
ATOM 1023 C CA . PRO A 1 134 ? -10.131 -12.695 5.442 1.00 93.69 134 PRO A CA 1
ATOM 1024 C C . PRO A 1 134 ? -10.357 -13.439 4.118 1.00 93.69 134 PRO A C 1
ATOM 1026 O O . PRO A 1 134 ? -9.530 -14.252 3.715 1.00 93.69 134 PRO A O 1
ATOM 1029 N N . GLU A 1 135 ? -11.460 -13.162 3.421 1.00 93.62 135 GLU A N 1
ATOM 1030 C CA . GLU A 1 135 ? -11.767 -13.762 2.119 1.00 93.62 135 GLU A CA 1
ATOM 1031 C C . GLU A 1 135 ? -10.892 -13.219 0.977 1.00 93.62 135 GLU A C 1
ATOM 1033 O O . GLU A 1 135 ? -10.747 -13.869 -0.064 1.00 93.62 135 GLU A O 1
ATOM 1038 N N . ASP A 1 136 ? -10.281 -12.046 1.153 1.00 90.75 136 ASP A N 1
ATOM 1039 C CA . ASP A 1 136 ? -9.416 -11.460 0.140 1.00 90.75 136 ASP A CA 1
ATOM 1040 C C . ASP A 1 136 ? -8.027 -12.101 0.197 1.00 90.75 136 ASP A C 1
ATOM 1042 O O . ASP A 1 136 ? -7.296 -11.949 1.166 1.00 90.75 136 ASP A O 1
ATOM 1046 N N . LYS A 1 137 ? -7.592 -12.768 -0.877 1.00 90.00 137 LYS A N 1
ATOM 1047 C CA . LYS A 1 137 ? -6.344 -13.566 -0.885 1.00 90.00 137 LYS A CA 1
ATOM 1048 C C . LYS A 1 137 ? -5.085 -12.830 -0.406 1.00 90.00 137 LYS A C 1
ATOM 1050 O O . LYS A 1 137 ? -4.160 -13.467 0.087 1.00 90.00 137 LYS A O 1
ATOM 1055 N N . TRP A 1 138 ? -5.016 -11.514 -0.601 1.00 90.69 138 TRP A N 1
ATOM 1056 C CA . TRP A 1 138 ? -3.870 -10.701 -0.191 1.00 90.69 138 TRP A CA 1
ATOM 1057 C C . TRP A 1 138 ? -3.828 -10.454 1.325 1.00 90.69 138 TRP A C 1
ATOM 1059 O O . TRP A 1 138 ? -2.749 -10.194 1.849 1.00 90.69 138 TRP A O 1
ATOM 1069 N N . SER A 1 139 ? -4.961 -10.544 2.032 1.00 92.94 139 SER A N 1
ATOM 1070 C CA . SER A 1 139 ? -5.036 -10.276 3.474 1.00 92.94 139 SER A CA 1
ATOM 1071 C C . SER A 1 139 ? -4.298 -11.332 4.293 1.00 92.94 139 SER A C 1
ATOM 1073 O O . SER A 1 139 ? -3.746 -11.006 5.336 1.00 92.94 139 SER A O 1
ATOM 1075 N N . GLY A 1 140 ? -4.159 -12.556 3.770 1.00 92.31 140 GLY A N 1
ATOM 1076 C CA . GLY A 1 140 ? -3.337 -13.610 4.375 1.00 92.31 140 GLY A CA 1
ATOM 1077 C C . GLY A 1 140 ? -1.834 -13.299 4.434 1.00 92.31 140 GLY A C 1
ATOM 1078 O O . GLY A 1 140 ? -1.081 -14.060 5.034 1.00 92.31 140 GLY A O 1
ATOM 1079 N N . LEU A 1 141 ? -1.379 -12.204 3.812 1.00 91.12 141 LEU A N 1
ATOM 1080 C CA . LEU A 1 141 ? -0.010 -11.695 3.952 1.00 91.12 141 LEU A CA 1
ATOM 1081 C C . LEU A 1 141 ? 0.163 -10.795 5.184 1.00 91.12 141 LEU A C 1
ATOM 1083 O O . LEU A 1 141 ? 1.295 -10.463 5.538 1.00 91.12 141 LEU A O 1
ATOM 1087 N N . LEU A 1 142 ? -0.936 -10.372 5.809 1.00 91.69 142 LEU A N 1
ATOM 1088 C CA . LEU A 1 142 ? -0.913 -9.557 7.012 1.00 91.69 142 LEU A CA 1
ATOM 1089 C C . LEU A 1 142 ? -0.800 -10.457 8.252 1.00 91.69 142 LEU A C 1
ATOM 1091 O O . LEU A 1 142 ? -1.515 -11.456 8.353 1.00 91.69 142 LEU A O 1
ATOM 1095 N N . PRO A 1 143 ? 0.056 -10.104 9.223 1.00 91.50 143 PRO A N 1
ATOM 1096 C CA . PRO A 1 143 ? -0.031 -10.656 10.571 1.00 91.50 143 PRO A CA 1
ATOM 1097 C C . PRO A 1 143 ? -1.407 -10.386 11.203 1.00 91.50 143 PRO A C 1
ATOM 1099 O O . PRO A 1 143 ? -2.046 -9.390 10.873 1.00 91.50 143 PRO A O 1
ATOM 1102 N N . GLU A 1 144 ? -1.827 -11.230 12.150 1.00 86.94 144 GLU A N 1
ATOM 1103 C CA . GLU A 1 144 ? -3.129 -11.117 12.838 1.00 86.94 144 GLU A CA 1
ATOM 1104 C C . GLU A 1 144 ? -3.325 -9.742 13.508 1.00 86.94 144 GLU A C 1
ATOM 1106 O O . GLU A 1 144 ? -4.349 -9.097 13.304 1.00 86.94 144 GLU A O 1
ATOM 1111 N N . ASP A 1 145 ? -2.291 -9.238 14.188 1.00 90.31 145 ASP A N 1
ATOM 1112 C CA . ASP A 1 145 ? -2.229 -7.883 14.749 1.00 90.31 145 ASP A CA 1
ATOM 1113 C C . ASP A 1 145 ? -1.277 -6.996 13.927 1.00 90.31 145 ASP A C 1
ATOM 1115 O O . ASP A 1 145 ? -0.233 -6.545 14.410 1.00 90.31 145 ASP A O 1
ATOM 1119 N N . CYS A 1 146 ? -1.589 -6.774 12.646 1.00 95.62 146 CYS A N 1
ATOM 1120 C CA . CYS A 1 146 ? -0.733 -5.990 11.753 1.00 95.62 146 CYS A CA 1
ATOM 1121 C C . CYS A 1 146 ? -0.684 -4.507 12.163 1.00 95.62 146 CYS A C 1
ATOM 1123 O O . CYS A 1 146 ? -1.490 -3.688 11.722 1.00 95.62 146 CYS A O 1
ATOM 1125 N N . VAL A 1 147 ? 0.292 -4.158 13.004 1.00 96.56 147 VAL A N 1
ATOM 1126 C CA . VAL A 1 147 ? 0.603 -2.783 13.404 1.00 96.56 147 VAL A CA 1
ATOM 1127 C C . VAL A 1 147 ? 2.039 -2.464 13.006 1.00 96.56 147 VAL A C 1
ATOM 1129 O O . VAL A 1 147 ? 2.981 -3.086 13.494 1.00 96.56 147 VAL A O 1
ATOM 1132 N N . THR A 1 148 ? 2.217 -1.491 12.116 1.00 94.62 148 THR A N 1
ATOM 1133 C CA . THR A 1 148 ? 3.526 -1.163 11.531 1.00 94.62 148 THR A CA 1
ATOM 1134 C C . THR A 1 148 ? 3.817 0.335 11.592 1.00 94.62 148 THR A C 1
ATOM 1136 O O . THR A 1 148 ? 2.885 1.126 11.435 1.00 94.62 148 THR A O 1
ATOM 1139 N N . PRO A 1 149 ? 5.084 0.758 11.754 1.00 94.81 149 PRO A N 1
ATOM 1140 C CA . PRO A 1 149 ? 5.461 2.156 11.579 1.00 94.81 149 PRO A CA 1
ATOM 1141 C C . PRO A 1 149 ? 5.114 2.661 10.177 1.00 94.81 149 PRO A C 1
ATOM 1143 O O . PRO A 1 149 ? 5.303 1.963 9.181 1.00 94.81 149 PRO A O 1
ATOM 1146 N N . GLY A 1 150 ? 4.651 3.900 10.095 1.00 93.12 150 GLY A N 1
ATOM 1147 C CA . GLY A 1 150 ? 4.360 4.572 8.842 1.00 93.12 150 GLY A CA 1
ATOM 1148 C C . GLY A 1 150 ? 4.186 6.068 9.050 1.00 93.12 150 GLY A C 1
ATOM 1149 O O . GLY A 1 150 ? 4.671 6.648 10.023 1.00 93.12 150 GLY A O 1
ATOM 1150 N N . PHE A 1 151 ? 3.514 6.715 8.107 1.00 92.38 151 PHE A N 1
ATOM 1151 C CA . PHE A 1 151 ? 3.235 8.138 8.203 1.00 92.38 151 PHE A CA 1
ATOM 1152 C C . PHE A 1 151 ? 1.955 8.500 7.467 1.00 92.38 151 PHE A C 1
ATOM 1154 O O . PHE A 1 151 ? 1.590 7.881 6.465 1.00 92.38 151 PHE A O 1
ATOM 1161 N N . TRP A 1 152 ? 1.331 9.573 7.930 1.00 92.00 152 TRP A N 1
ATOM 1162 C CA . TRP A 1 152 ? 0.346 10.308 7.164 1.00 92.00 152 TRP A CA 1
ATOM 1163 C C . TRP A 1 152 ? 1.019 11.502 6.483 1.00 92.00 152 TRP A C 1
ATOM 1165 O O . TRP A 1 152 ? 1.913 12.140 7.045 1.00 92.00 152 TRP A O 1
ATOM 1175 N N . GLN A 1 153 ? 0.602 11.813 5.257 1.00 89.12 153 GLN A N 1
ATOM 1176 C CA . GLN A 1 153 ? 1.064 13.005 4.551 1.00 89.12 153 GLN A CA 1
ATOM 1177 C C . GLN A 1 153 ? -0.062 13.657 3.758 1.00 89.12 153 GLN A C 1
ATOM 1179 O O . GLN A 1 153 ? -0.895 12.978 3.155 1.00 89.12 153 GLN A O 1
ATOM 1184 N N . ARG A 1 154 ? 0.004 14.983 3.650 1.00 86.50 154 ARG A N 1
ATOM 1185 C CA . ARG A 1 154 ? -0.786 15.761 2.697 1.00 86.50 154 ARG A CA 1
ATOM 1186 C C . ARG A 1 154 ? 0.145 16.410 1.690 1.00 86.50 154 ARG A C 1
ATOM 1188 O O . ARG A 1 154 ? 0.912 17.313 2.023 1.00 86.50 154 ARG A O 1
ATOM 1195 N N . THR A 1 155 ? 0.080 15.960 0.443 1.00 81.38 155 THR A N 1
ATOM 1196 C CA . THR A 1 155 ? 0.849 16.541 -0.663 1.00 81.38 155 THR A CA 1
ATOM 1197 C C . THR A 1 155 ? -0.037 17.471 -1.483 1.00 81.38 155 THR A C 1
ATOM 1199 O O . THR A 1 155 ? -1.165 17.123 -1.820 1.00 81.38 155 THR A O 1
ATOM 1202 N N . VAL A 1 156 ? 0.485 18.641 -1.846 1.00 80.19 156 VAL A N 1
ATOM 1203 C CA . VAL A 1 156 ? -0.171 19.566 -2.777 1.00 80.19 156 VAL A CA 1
ATOM 1204 C C . VAL A 1 156 ? 0.558 19.499 -4.115 1.00 80.19 156 VAL A C 1
ATOM 1206 O O . VAL A 1 156 ? 1.735 19.859 -4.216 1.00 80.19 156 VAL A O 1
ATOM 1209 N N . ALA A 1 157 ? -0.134 19.014 -5.147 1.00 72.19 157 ALA A N 1
ATOM 1210 C CA . ALA A 1 157 ? 0.385 18.984 -6.510 1.00 72.19 157 ALA A CA 1
ATOM 1211 C C . ALA A 1 157 ? 0.431 20.405 -7.093 1.00 72.19 157 ALA A C 1
ATOM 1213 O O . ALA A 1 157 ? -0.529 21.161 -6.966 1.00 72.19 157 ALA A O 1
ATOM 1214 N N . ARG A 1 158 ? 1.532 20.769 -7.763 1.00 64.94 158 ARG A N 1
ATOM 1215 C CA . ARG A 1 158 ? 1.693 22.080 -8.424 1.00 64.94 158 ARG A CA 1
ATOM 1216 C C . ARG A 1 158 ? 1.382 22.052 -9.929 1.00 64.94 158 ARG A C 1
ATOM 1218 O O . ARG A 1 158 ? 1.806 22.940 -10.654 1.00 64.94 158 ARG A O 1
ATOM 1225 N N . GLY A 1 159 ? 0.637 21.052 -10.407 1.00 48.28 159 GLY A N 1
ATOM 1226 C CA . GLY A 1 159 ? 0.210 20.975 -11.812 1.00 48.28 159 GLY A CA 1
ATOM 1227 C C . GLY A 1 159 ? 1.304 20.560 -12.808 1.00 48.28 159 GLY A C 1
ATOM 1228 O O . GLY A 1 159 ? 1.214 20.902 -13.981 1.00 48.28 159 GLY A O 1
ATOM 1229 N N . GLY A 1 160 ? 2.337 19.833 -12.367 1.00 51.19 160 GLY A N 1
ATOM 1230 C CA . GLY A 1 160 ? 3.317 19.206 -13.265 1.00 51.19 160 GLY A CA 1
ATOM 1231 C C . GLY A 1 160 ? 2.888 17.801 -13.722 1.00 51.19 160 GLY A C 1
ATOM 1232 O O . GLY A 1 160 ? 2.082 17.168 -13.035 1.00 51.19 160 GLY A O 1
ATOM 1233 N N . PRO A 1 161 ? 3.428 17.279 -14.841 1.00 43.09 161 PRO A N 1
ATOM 1234 C CA . PRO A 1 161 ? 3.158 15.914 -15.289 1.00 43.09 161 PRO A CA 1
ATOM 1235 C C . PRO A 1 161 ? 3.630 14.912 -14.224 1.00 43.09 161 PRO A C 1
ATOM 1237 O O . PRO A 1 161 ? 4.822 14.729 -13.999 1.00 43.09 161 PRO A O 1
ATOM 1240 N N . GLY A 1 162 ? 2.676 14.288 -13.533 1.00 44.59 162 GLY A N 1
ATOM 1241 C CA . GLY A 1 162 ? 2.905 13.322 -12.455 1.00 44.59 162 GLY A CA 1
ATOM 1242 C C . GLY A 1 162 ? 2.925 11.868 -12.925 1.00 44.59 162 GLY A C 1
ATOM 1243 O O . GLY A 1 162 ? 2.464 11.000 -12.191 1.00 44.59 162 GLY A O 1
ATOM 1244 N N . GLY A 1 163 ? 3.398 11.602 -14.146 1.00 51.09 163 GLY A N 1
ATOM 1245 C CA . GLY A 1 163 ? 3.484 10.256 -14.717 1.00 51.09 163 GLY A CA 1
ATOM 1246 C C . GLY A 1 163 ? 4.935 9.808 -14.868 1.00 51.09 163 GLY A C 1
ATOM 1247 O O . GLY A 1 163 ? 5.730 10.490 -15.511 1.00 51.09 163 GLY A O 1
ATOM 1248 N N . GLY A 1 164 ? 5.291 8.667 -14.275 1.00 55.75 164 GLY A N 1
ATOM 1249 C CA . GLY A 1 164 ? 6.574 8.013 -14.531 1.00 55.75 164 GLY A CA 1
ATOM 1250 C C . GLY A 1 164 ? 6.548 7.270 -15.869 1.00 55.75 164 GLY A C 1
ATOM 1251 O O . GLY A 1 164 ? 5.524 6.707 -16.246 1.00 55.75 164 GLY A O 1
ATOM 1252 N N . ALA A 1 165 ? 7.671 7.243 -16.589 1.00 61.94 165 ALA A N 1
ATOM 1253 C CA . ALA A 1 165 ? 7.804 6.386 -17.765 1.00 61.94 165 ALA A CA 1
ATOM 1254 C C . ALA A 1 165 ? 7.720 4.898 -17.369 1.00 61.94 165 ALA A C 1
ATOM 1256 O O . ALA A 1 165 ? 8.158 4.511 -16.279 1.00 61.94 165 ALA A O 1
ATOM 1257 N N . MET A 1 166 ? 7.192 4.068 -18.272 1.00 66.00 166 MET A N 1
ATOM 1258 C CA . MET A 1 166 ? 7.154 2.613 -18.120 1.00 66.00 166 MET A CA 1
ATOM 1259 C C . MET A 1 166 ? 8.251 1.950 -18.944 1.00 66.00 166 MET A C 1
ATOM 1261 O O . MET A 1 166 ? 8.497 2.333 -20.088 1.00 66.00 166 MET A O 1
ATOM 1265 N N . TYR A 1 167 ? 8.875 0.914 -18.394 1.00 71.81 167 TYR A N 1
ATOM 1266 C CA . TYR A 1 167 ? 9.860 0.116 -19.115 1.00 71.81 167 TYR A CA 1
ATOM 1267 C C . TYR A 1 167 ? 9.782 -1.361 -18.746 1.00 71.81 167 TYR A C 1
ATOM 1269 O O . TYR A 1 167 ? 9.449 -1.739 -17.624 1.00 71.81 167 TYR A O 1
ATOM 1277 N N . LYS A 1 168 ? 10.099 -2.218 -19.718 1.00 76.31 168 LYS A N 1
ATOM 1278 C CA . LYS A 1 168 ? 10.163 -3.665 -19.515 1.00 76.31 168 LYS A CA 1
ATOM 1279 C C . LYS A 1 168 ? 11.324 -4.007 -18.583 1.00 76.31 168 LYS A C 1
ATOM 1281 O O . LYS A 1 168 ? 12.452 -3.568 -18.819 1.00 76.31 168 LYS A O 1
ATOM 1286 N N . VAL A 1 169 ? 11.050 -4.815 -17.560 1.00 72.19 169 VAL A N 1
ATOM 1287 C CA . VAL A 1 169 ? 12.096 -5.380 -16.702 1.00 72.19 169 VAL A CA 1
ATOM 1288 C C . VAL A 1 169 ? 12.940 -6.342 -17.539 1.00 72.19 169 VAL A C 1
ATOM 1290 O O . VAL A 1 169 ? 12.405 -7.200 -18.245 1.00 72.19 169 VAL A O 1
ATOM 1293 N N . LYS A 1 170 ? 14.261 -6.151 -17.523 1.00 80.50 170 LYS A N 1
ATOM 1294 C CA . LYS A 1 170 ? 15.205 -6.970 -18.296 1.00 80.50 170 LYS A CA 1
ATOM 1295 C C . LYS A 1 170 ? 15.614 -8.200 -17.482 1.00 80.50 170 LYS A C 1
ATOM 1297 O O . LYS A 1 170 ? 15.487 -8.207 -16.265 1.00 80.50 170 LYS A O 1
ATOM 1302 N N . ASN A 1 171 ? 16.121 -9.229 -18.151 1.00 71.56 171 ASN A N 1
ATOM 1303 C CA . ASN A 1 171 ? 16.823 -10.309 -17.460 1.00 71.56 171 ASN A CA 1
ATOM 1304 C C . ASN A 1 171 ? 18.246 -9.848 -17.128 1.00 71.56 171 ASN A C 1
ATOM 1306 O O . ASN A 1 171 ? 18.841 -9.101 -17.913 1.00 71.56 171 ASN A O 1
ATOM 1310 N N . LEU A 1 172 ? 18.799 -10.323 -16.011 1.00 55.53 172 LEU A N 1
ATOM 1311 C CA . LEU A 1 172 ? 20.232 -10.260 -15.742 1.00 55.53 172 LEU A CA 1
ATOM 1312 C C . LEU A 1 172 ? 20.981 -10.855 -16.940 1.00 55.53 172 LEU A C 1
ATOM 1314 O O . LEU A 1 172 ? 20.768 -12.010 -17.311 1.00 55.53 172 LEU A O 1
ATOM 1318 N N . GLN A 1 173 ? 21.843 -10.053 -17.564 1.00 45.94 173 GLN A N 1
ATOM 1319 C CA . GLN A 1 173 ? 22.822 -10.583 -18.502 1.00 45.94 173 GLN A CA 1
ATOM 1320 C C . GLN A 1 173 ? 23.890 -11.286 -17.675 1.00 45.94 173 GLN A C 1
ATOM 1322 O O . GLN A 1 173 ? 24.731 -10.641 -17.053 1.00 45.94 173 GLN A O 1
ATOM 1327 N N . VAL A 1 174 ? 23.806 -12.611 -17.620 1.00 45.28 174 VAL A N 1
ATOM 1328 C CA . VAL A 1 174 ? 24.910 -13.434 -17.141 1.00 45.28 174 VAL A CA 1
ATOM 1329 C C . VAL A 1 174 ? 25.916 -13.484 -18.290 1.00 45.28 174 VAL A C 1
ATOM 1331 O O . VAL A 1 174 ? 25.619 -14.080 -19.325 1.00 45.28 174 VAL A O 1
ATOM 1334 N N . ASN A 1 175 ? 27.033 -12.769 -18.141 1.00 40.12 175 ASN A N 1
ATOM 1335 C CA . ASN A 1 175 ? 28.216 -12.958 -18.986 1.00 40.12 175 ASN A CA 1
ATOM 1336 C C . ASN A 1 175 ? 28.977 -14.198 -18.521 1.00 40.12 175 ASN A C 1
ATOM 1338 O O . ASN A 1 175 ? 29.103 -14.358 -17.285 1.00 40.12 175 ASN A O 1
#

pLDDT: mean 82.6, std 15.33, range [40.12, 97.5]